Protein AF-A0A434DAR3-F1 (afdb_monomer)

Secondary structure (DSSP, 8-state):
-------------------------------HHHHHHSHHHHHHHHHHHHH-SS-TTTT--TT-

Radius of gyration: 29.56 Å; Cα contacts (8 Å, |Δi|>4): 11; chains: 1; bounding box: 23×30×95 Å

Sequence (64 aa):
MGIAGKGNRTSKTKTEMTNNEIPPVGPAVNNDDEALASPFVKCLLRLIRTQDSFGLWEGHSDAE

Foldseek 3Di:
DDDDDDDDDDDPPPVPPPDPPPPPPPPPPPVVVVVCVDPVLVVVLVVVVVPCPPCPCVVPDSSD

Structure (mmCIF, N/CA/C/O backbone):
data_AF-A0A434DAR3-F1
#
_entry.id   AF-A0A434DAR3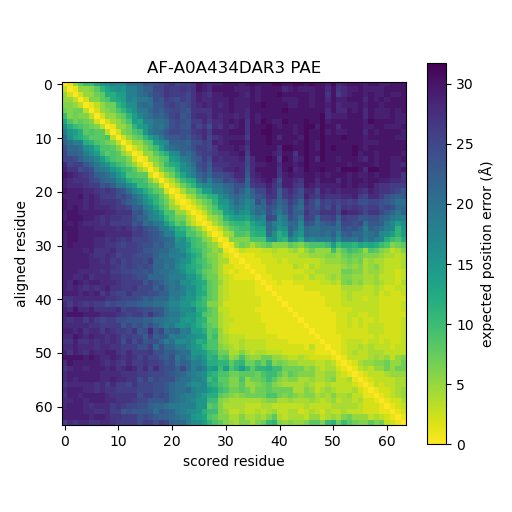-F1
#
loop_
_atom_site.group_PDB
_atom_site.id
_atom_site.type_symbol
_atom_site.label_atom_id
_atom_site.label_alt_id
_atom_site.label_comp_id
_atom_site.label_asym_id
_atom_site.label_entity_id
_atom_site.label_seq_id
_atom_site.pdbx_PDB_ins_code
_atom_site.Cartn_x
_atom_site.Cartn_y
_atom_site.Cartn_z
_atom_site.occupancy
_atom_site.B_iso_or_equiv
_atom_site.auth_seq_id
_atom_site.auth_comp_id
_atom_site.auth_asym_id
_atom_site.auth_atom_id
_atom_site.pdbx_PDB_model_num
ATOM 1 N N . MET A 1 1 ? 10.501 -19.949 88.279 1.00 44.69 1 MET A N 1
ATOM 2 C CA . MET A 1 1 ? 10.350 -21.268 87.636 1.00 44.69 1 MET A CA 1
ATOM 3 C C . MET A 1 1 ? 10.414 -21.052 86.131 1.00 44.69 1 MET A C 1
ATOM 5 O O . MET A 1 1 ? 9.459 -20.543 85.566 1.00 44.69 1 MET A O 1
ATOM 9 N N . GLY A 1 2 ? 11.572 -21.276 85.512 1.00 51.22 2 GLY A N 1
ATOM 10 C CA . GLY A 1 2 ? 11.726 -21.205 84.057 1.00 51.22 2 GLY A CA 1
ATOM 11 C C . GLY A 1 2 ? 11.758 -22.608 83.464 1.00 51.22 2 GLY A C 1
ATOM 12 O O . GLY A 1 2 ? 12.163 -23.527 84.163 1.00 51.22 2 GLY A O 1
ATOM 13 N N . ILE A 1 3 ? 11.389 -22.748 82.191 1.00 52.56 3 ILE A N 1
ATOM 14 C CA . ILE A 1 3 ? 12.064 -23.648 81.250 1.00 52.56 3 ILE A CA 1
ATOM 15 C C . ILE A 1 3 ? 11.882 -23.134 79.823 1.00 52.56 3 ILE A C 1
ATOM 17 O O . ILE A 1 3 ? 10.790 -22.786 79.384 1.00 52.56 3 ILE A O 1
ATOM 21 N N . ALA A 1 4 ? 13.015 -23.095 79.134 1.00 56.47 4 ALA A N 1
ATOM 22 C CA . ALA A 1 4 ? 13.176 -22.841 77.719 1.00 56.47 4 ALA A CA 1
ATOM 23 C C . ALA A 1 4 ? 12.771 -24.063 76.872 1.00 56.47 4 ALA A C 1
ATOM 25 O O . ALA A 1 4 ? 12.971 -25.204 77.287 1.00 56.47 4 ALA A O 1
ATOM 26 N N . GLY A 1 5 ? 12.328 -23.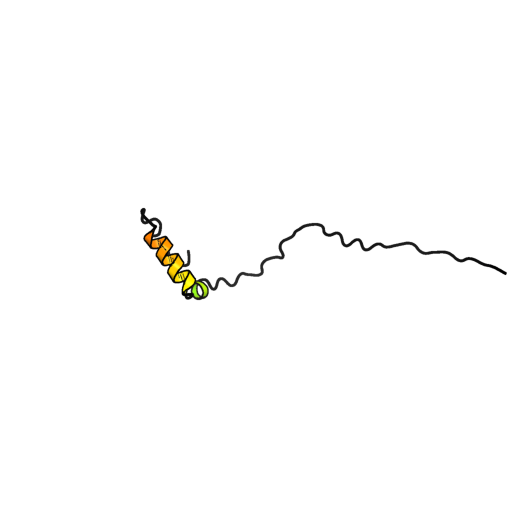826 75.635 1.00 54.41 5 GLY A N 1
ATOM 27 C CA . GLY A 1 5 ? 12.290 -24.835 74.571 1.00 54.41 5 GLY A CA 1
ATOM 28 C C . GLY A 1 5 ? 12.248 -24.141 73.204 1.00 54.41 5 GLY A C 1
ATOM 29 O O . GLY A 1 5 ? 11.314 -23.403 72.935 1.00 54.41 5 GLY A O 1
ATOM 30 N N . LYS A 1 6 ? 13.367 -24.067 72.471 1.00 54.88 6 LYS A N 1
ATOM 31 C CA . LYS A 1 6 ? 13.921 -25.025 71.482 1.00 54.88 6 LYS A CA 1
ATOM 32 C C . LYS A 1 6 ? 13.334 -24.778 70.082 1.00 54.88 6 LYS A C 1
ATOM 34 O O . LYS A 1 6 ? 12.168 -25.044 69.835 1.00 54.88 6 LYS A O 1
ATOM 39 N N . GLY A 1 7 ? 14.164 -24.208 69.204 1.00 56.75 7 GLY A N 1
ATOM 40 C CA . GLY A 1 7 ? 13.760 -23.701 67.893 1.00 56.75 7 GLY A CA 1
ATOM 41 C C . GLY A 1 7 ? 13.648 -24.734 66.775 1.00 56.75 7 GLY A C 1
ATOM 42 O O . GLY A 1 7 ? 13.975 -25.906 66.939 1.00 56.75 7 GLY A O 1
ATOM 43 N N . ASN A 1 8 ? 13.265 -24.241 65.600 1.00 54.34 8 ASN A N 1
ATOM 44 C CA . ASN A 1 8 ? 13.294 -24.958 64.332 1.00 54.34 8 ASN A CA 1
ATOM 45 C C . ASN A 1 8 ? 13.507 -23.990 63.150 1.00 54.34 8 ASN A C 1
ATOM 47 O O . ASN A 1 8 ? 12.605 -23.344 62.637 1.00 54.34 8 ASN A O 1
ATOM 51 N N . ARG A 1 9 ? 14.783 -23.879 62.776 1.00 5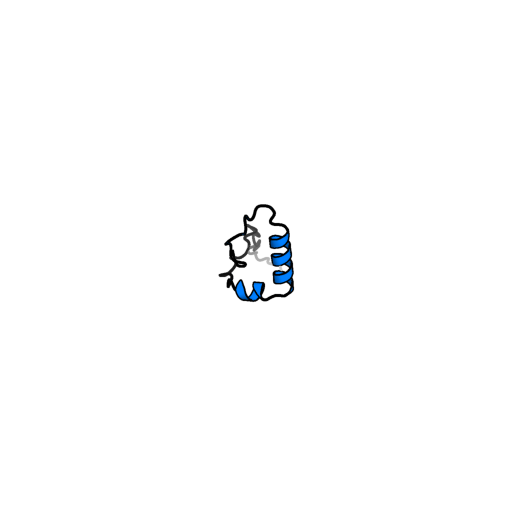4.16 9 ARG A N 1
ATOM 52 C CA . ARG A 1 9 ? 15.348 -24.063 61.428 1.00 54.16 9 ARG A CA 1
ATOM 53 C C . ARG A 1 9 ? 14.392 -23.960 60.207 1.00 54.16 9 ARG A C 1
ATOM 55 O O . ARG A 1 9 ? 13.573 -24.846 60.007 1.00 54.16 9 ARG A O 1
ATOM 62 N N . THR A 1 10 ? 14.715 -22.981 59.340 1.00 48.06 10 THR A N 1
ATOM 63 C CA . THR A 1 10 ? 14.596 -22.918 57.852 1.00 48.06 10 THR A CA 1
ATOM 64 C C . THR A 1 10 ? 13.183 -22.937 57.244 1.00 48.06 10 THR A C 1
ATOM 66 O O . THR A 1 10 ? 12.325 -23.681 57.676 1.00 48.06 10 THR A O 1
ATOM 69 N N . SER A 1 11 ? 12.857 -22.148 56.222 1.00 53.56 11 SER A N 1
ATOM 70 C CA . SER A 1 11 ? 13.667 -21.866 55.035 1.00 53.56 11 SER A CA 1
ATOM 71 C C . SER A 1 11 ? 13.362 -20.478 54.487 1.00 53.56 11 SER A C 1
ATOM 73 O O . SER A 1 11 ? 12.206 -20.100 54.327 1.00 53.56 11 SER A O 1
ATOM 75 N N . LYS A 1 12 ? 14.411 -19.728 54.141 1.00 57.72 12 LYS A N 1
ATOM 76 C CA . LYS A 1 12 ? 14.271 -18.598 53.227 1.00 57.72 12 LYS A CA 1
ATOM 77 C C . LYS A 1 12 ? 13.861 -19.178 51.875 1.00 57.72 12 LYS A C 1
ATOM 79 O O . LYS A 1 12 ? 14.690 -19.816 51.232 1.00 57.72 12 LYS A O 1
ATOM 84 N N . THR A 1 13 ? 12.634 -18.957 51.420 1.00 55.97 13 THR A N 1
ATOM 85 C CA . THR A 1 13 ? 12.344 -19.020 49.986 1.00 55.97 13 THR A CA 1
ATOM 86 C C . THR A 1 13 ? 12.927 -17.755 49.372 1.00 55.97 13 THR A C 1
ATOM 88 O O . THR A 1 13 ? 12.266 -16.742 49.172 1.00 55.97 13 THR A O 1
ATOM 91 N N . LYS A 1 14 ? 14.242 -17.787 49.141 1.00 55.59 14 LYS A N 1
ATOM 92 C CA . LYS A 1 14 ? 14.858 -16.912 48.155 1.00 55.59 14 LYS A CA 1
ATOM 93 C C . LYS A 1 14 ? 14.275 -17.382 46.828 1.00 55.59 14 LYS A C 1
ATOM 95 O O . LYS A 1 14 ? 14.739 -18.384 46.297 1.00 55.59 14 LYS A O 1
ATOM 100 N N . THR A 1 15 ? 13.221 -16.718 46.357 1.00 61.34 15 THR A N 1
ATOM 101 C CA . THR A 1 15 ? 12.846 -16.793 44.948 1.00 61.34 15 THR A CA 1
ATOM 102 C C . THR A 1 15 ? 14.066 -16.314 44.191 1.00 61.34 15 THR A C 1
ATOM 104 O O . THR A 1 15 ? 14.433 -15.138 44.197 1.00 61.34 15 THR A O 1
ATOM 107 N N . GLU A 1 16 ? 14.785 -17.294 43.680 1.00 56.78 16 GLU A N 1
ATOM 108 C CA . GLU A 1 16 ? 15.876 -17.122 42.766 1.00 56.78 16 GLU A CA 1
ATOM 109 C C . GLU A 1 16 ? 15.265 -16.529 41.493 1.00 56.78 16 GLU A C 1
ATOM 111 O O . GLU A 1 16 ? 14.587 -17.217 40.741 1.00 56.78 16 GLU A O 1
ATOM 116 N N . MET A 1 17 ? 15.424 -15.217 41.297 1.00 55.84 17 MET A N 1
ATOM 117 C CA . MET A 1 17 ? 15.240 -14.59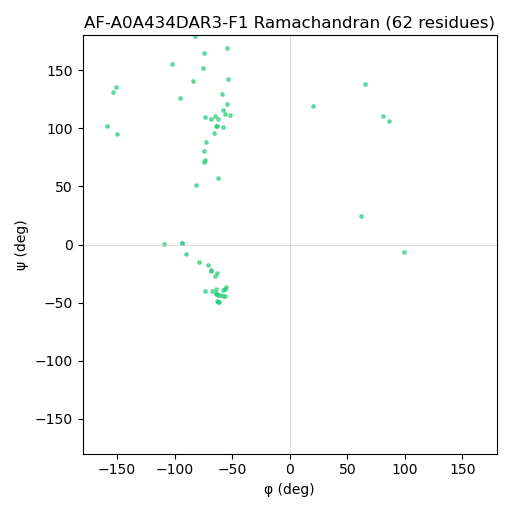7 39.985 1.00 55.84 17 MET A CA 1
ATOM 118 C C . MET A 1 17 ? 16.460 -14.970 39.144 1.00 55.84 17 MET A C 1
ATOM 120 O O . MET A 1 17 ? 17.361 -14.156 38.949 1.00 55.84 17 MET A O 1
ATOM 124 N N . THR A 1 18 ? 16.553 -16.238 38.747 1.00 64.38 18 THR A N 1
ATOM 125 C CA . THR A 1 18 ? 17.484 -16.656 37.708 1.00 64.38 18 THR A CA 1
ATOM 126 C C . THR A 1 18 ? 16.751 -16.688 36.384 1.00 64.38 18 THR A C 1
ATOM 128 O O . THR A 1 18 ? 15.738 -17.357 36.209 1.00 64.38 18 THR A O 1
ATOM 131 N N . ASN A 1 19 ? 17.364 -15.956 35.461 1.00 62.62 19 ASN A N 1
ATOM 132 C CA . ASN A 1 19 ? 17.139 -15.929 34.029 1.00 62.62 19 ASN A CA 1
ATOM 133 C C . ASN A 1 19 ? 15.950 -15.075 33.600 1.00 62.62 19 ASN A C 1
ATOM 135 O O . ASN A 1 19 ? 14.784 -15.398 33.798 1.00 62.62 19 ASN A O 1
ATOM 139 N N . ASN A 1 20 ? 16.315 -13.968 32.956 1.00 64.88 20 ASN A N 1
ATOM 140 C CA . ASN A 1 20 ? 15.480 -13.103 32.140 1.00 64.88 20 ASN A CA 1
ATOM 141 C C . ASN A 1 20 ? 14.933 -13.883 30.926 1.00 64.88 20 ASN A C 1
ATOM 143 O O . ASN A 1 20 ? 15.209 -13.527 29.782 1.00 64.88 20 ASN A O 1
ATOM 147 N N . GLU A 1 21 ? 14.226 -14.987 31.156 1.00 66.06 21 GLU A N 1
ATOM 148 C CA . GLU A 1 21 ? 13.561 -15.727 30.098 1.00 66.06 21 GLU A CA 1
ATOM 149 C C . GLU A 1 21 ? 12.342 -14.908 29.679 1.00 66.06 21 GLU A C 1
ATOM 151 O O . GLU A 1 21 ? 11.389 -14.718 30.437 1.00 66.06 21 GLU A O 1
ATOM 156 N N . ILE A 1 22 ? 12.424 -14.339 28.478 1.00 70.44 22 ILE A N 1
ATOM 157 C CA . ILE A 1 22 ? 11.275 -13.764 27.787 1.00 70.44 22 ILE A CA 1
ATOM 158 C C . ILE A 1 22 ? 10.233 -14.889 27.737 1.00 70.44 22 ILE A C 1
ATOM 160 O O . ILE A 1 22 ? 10.565 -15.959 27.221 1.00 70.44 22 ILE A O 1
ATOM 164 N N . PRO A 1 23 ? 9.022 -14.702 28.299 1.00 69.62 23 PRO A N 1
ATOM 165 C CA . PRO A 1 23 ? 8.010 -15.749 28.298 1.00 69.62 23 PRO A CA 1
ATOM 166 C C . PRO A 1 23 ? 7.806 -16.230 26.859 1.00 69.62 23 PRO A C 1
ATOM 168 O O . PRO A 1 23 ? 7.864 -15.396 25.949 1.00 69.62 23 PRO A O 1
ATOM 171 N N . PRO A 1 24 ? 7.592 -17.540 26.633 1.00 65.44 24 PRO A N 1
ATOM 172 C CA . PRO A 1 24 ? 7.438 -1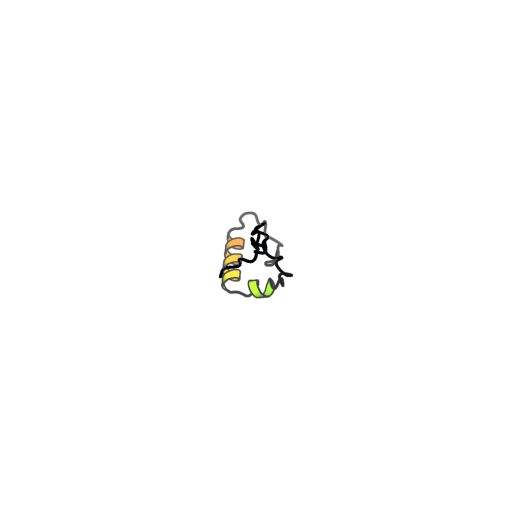8.069 25.291 1.00 65.44 24 PRO A CA 1
ATOM 173 C C . PRO A 1 24 ? 6.297 -17.302 24.639 1.00 65.44 24 PRO A C 1
ATOM 175 O O . PRO A 1 24 ? 5.152 -17.368 25.096 1.00 65.44 24 PRO A O 1
ATOM 178 N N . VAL A 1 25 ? 6.633 -16.502 23.623 1.00 66.75 25 VAL A N 1
ATOM 179 C CA . VAL A 1 25 ? 5.630 -15.821 22.819 1.00 66.75 25 VAL A CA 1
ATOM 180 C C . VAL A 1 25 ? 4.769 -16.957 22.270 1.00 66.75 25 VAL A C 1
ATOM 182 O O . VAL A 1 25 ? 5.280 -17.877 21.627 1.00 66.75 25 VAL A O 1
ATOM 185 N N . GLY A 1 26 ? 3.490 -16.992 22.656 1.00 67.00 26 GLY A N 1
ATOM 186 C CA . GLY A 1 26 ? 2.546 -17.964 22.105 1.00 67.00 26 GLY A CA 1
ATOM 187 C C . GLY A 1 26 ? 2.544 -17.865 20.576 1.00 67.00 26 GLY A C 1
ATOM 188 O O . GLY A 1 26 ? 3.117 -16.910 20.047 1.00 67.00 26 GLY A O 1
ATOM 189 N N . PRO A 1 27 ? 1.922 -18.809 19.845 1.00 59.88 27 PRO A N 1
ATOM 190 C CA . PRO A 1 27 ? 1.856 -18.706 18.393 1.00 59.88 27 PRO A CA 1
ATOM 191 C C . PRO A 1 27 ? 1.318 -17.317 18.050 1.00 59.88 27 PRO A C 1
ATOM 193 O O . PRO A 1 27 ? 0.180 -16.988 18.391 1.00 59.88 27 PRO A O 1
ATOM 196 N N . ALA A 1 28 ? 2.181 -16.474 17.480 1.00 62.38 28 ALA A N 1
ATOM 197 C CA . ALA A 1 28 ? 1.770 -15.184 16.980 1.00 62.38 28 ALA A CA 1
ATOM 198 C C . ALA A 1 28 ? 0.773 -15.524 15.884 1.00 62.38 28 ALA A C 1
ATOM 200 O O . ALA A 1 28 ? 1.148 -16.115 14.873 1.00 62.38 28 ALA A O 1
ATOM 201 N N . VAL A 1 29 ? -0.509 -15.269 16.142 1.00 60.84 29 VAL A N 1
ATOM 202 C CA . VAL A 1 29 ? -1.511 -15.348 15.091 1.00 60.84 29 VAL A CA 1
ATOM 203 C C . VAL A 1 29 ? -1.094 -14.264 14.109 1.00 60.84 29 VAL A C 1
ATOM 205 O O . VAL A 1 29 ? -1.219 -13.073 14.391 1.00 60.84 29 VAL A O 1
ATOM 208 N N . ASN A 1 30 ? -0.467 -14.697 13.025 1.00 67.19 30 ASN A N 1
ATOM 209 C CA . ASN A 1 30 ? 0.042 -13.874 11.949 1.00 67.19 30 ASN A CA 1
ATOM 210 C C . ASN A 1 30 ? -1.150 -13.377 11.132 1.00 67.19 30 ASN A C 1
ATOM 212 O O . ASN A 1 30 ? -1.427 -13.839 10.032 1.00 67.19 30 ASN A O 1
ATOM 216 N N . ASN A 1 31 ? -1.899 -12.443 11.719 1.00 79.75 31 ASN A N 1
ATOM 217 C CA . ASN A 1 31 ? -2.942 -11.688 11.034 1.00 79.75 31 ASN A CA 1
ATOM 218 C C . ASN A 1 31 ? -2.295 -10.541 10.252 1.00 79.75 31 ASN A C 1
ATOM 220 O O . ASN A 1 31 ? -2.673 -9.378 10.416 1.00 79.75 31 ASN A O 1
ATOM 224 N N . ASP A 1 32 ? -1.286 -10.858 9.441 1.00 83.12 32 ASP A N 1
ATOM 225 C CA . ASP A 1 32 ? -0.563 -9.856 8.664 1.00 83.12 32 ASP A CA 1
ATOM 226 C C . ASP A 1 32 ? -1.551 -9.110 7.765 1.00 83.12 32 ASP A C 1
ATOM 228 O O . ASP A 1 32 ? -1.544 -7.889 7.751 1.00 83.12 32 ASP A O 1
ATOM 232 N N . ASP A 1 33 ? -2.535 -9.795 7.178 1.00 85.12 33 ASP A N 1
ATOM 233 C CA . ASP A 1 33 ? -3.619 -9.169 6.409 1.00 85.12 33 ASP A CA 1
ATOM 234 C C . ASP A 1 33 ? -4.419 -8.110 7.197 1.00 85.12 33 ASP A C 1
ATOM 236 O O . ASP A 1 33 ? -4.797 -7.065 6.657 1.00 85.12 33 ASP A O 1
ATOM 240 N N . GLU A 1 34 ? -4.669 -8.343 8.489 1.00 88.56 34 GLU A N 1
ATOM 241 C CA . GLU A 1 34 ? -5.390 -7.399 9.350 1.00 88.56 34 GLU A CA 1
ATOM 242 C C . GLU A 1 34 ? -4.512 -6.193 9.703 1.00 88.56 34 GLU A C 1
ATOM 244 O O . GLU A 1 34 ? -4.967 -5.044 9.667 1.00 88.56 34 GLU A O 1
ATOM 249 N N . ALA A 1 35 ? -3.226 -6.430 9.968 1.00 87.75 35 ALA A N 1
ATOM 250 C CA . ALA A 1 35 ? -2.252 -5.366 10.169 1.00 87.75 35 ALA A CA 1
ATOM 251 C C . ALA A 1 35 ? -2.066 -4.537 8.888 1.00 87.75 35 ALA A C 1
ATOM 253 O O . ALA A 1 35 ? -2.061 -3.308 8.946 1.00 87.75 35 ALA A O 1
ATOM 254 N N . LEU A 1 36 ? -2.004 -5.183 7.725 1.00 90.25 36 LEU A N 1
ATOM 255 C CA . LEU A 1 36 ? -1.908 -4.567 6.402 1.00 90.25 36 LEU A CA 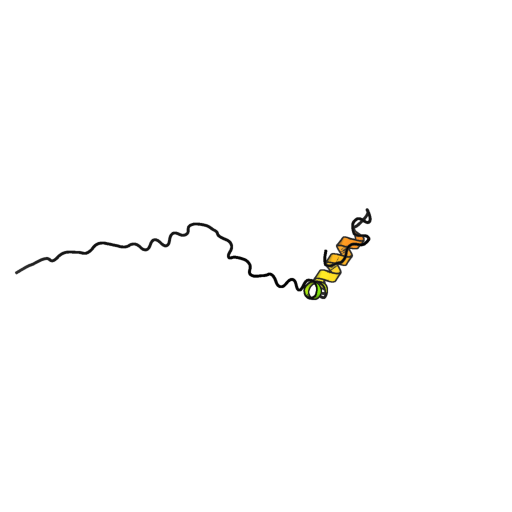1
ATOM 256 C C . LEU A 1 36 ? -3.156 -3.761 6.036 1.00 90.25 36 LEU A C 1
ATOM 258 O O . LEU A 1 36 ? -3.070 -2.782 5.293 1.00 90.25 36 LEU A O 1
ATOM 262 N N . ALA A 1 37 ? -4.324 -4.105 6.580 1.00 90.19 37 ALA A N 1
ATOM 263 C CA . ALA A 1 37 ? -5.528 -3.300 6.417 1.00 90.19 37 ALA A CA 1
ATOM 264 C C . ALA A 1 37 ? -5.436 -1.944 7.144 1.00 90.19 37 ALA A C 1
ATOM 266 O O . ALA A 1 37 ? -6.117 -0.994 6.730 1.00 90.19 37 ALA A O 1
ATOM 267 N N . SER A 1 38 ? -4.579 -1.834 8.170 1.00 94.50 38 SER A N 1
ATOM 268 C CA . SER A 1 38 ? -4.384 -0.620 8.964 1.00 94.50 38 SER A CA 1
ATOM 269 C C . SER A 1 38 ? -3.936 0.563 8.094 1.00 94.50 38 SER A C 1
ATOM 271 O O . SER A 1 38 ? -2.943 0.457 7.365 1.00 94.50 38 SER A O 1
ATOM 273 N N . PRO A 1 39 ? -4.590 1.738 8.197 1.00 96.06 39 PRO A N 1
ATOM 274 C CA . PRO A 1 39 ? -4.196 2.934 7.451 1.00 96.06 39 PRO A CA 1
ATOM 275 C C . PRO A 1 39 ? -2.734 3.331 7.671 1.00 96.06 39 PRO A C 1
ATOM 277 O O . PRO A 1 39 ? -2.065 3.776 6.741 1.00 96.06 39 PRO A O 1
ATOM 280 N N . PHE A 1 40 ? -2.228 3.147 8.893 1.00 95.94 40 PHE A N 1
ATOM 281 C CA . PHE A 1 40 ? -0.835 3.429 9.224 1.00 95.94 40 PHE A CA 1
ATOM 282 C C . PHE A 1 40 ? 0.121 2.532 8.429 1.00 95.94 40 PHE A C 1
ATOM 284 O O . PHE A 1 40 ? 1.055 3.027 7.799 1.00 95.94 40 PHE A O 1
ATOM 291 N N . VAL A 1 41 ? -0.152 1.226 8.409 1.00 94.94 41 VAL A N 1
ATOM 292 C CA . VAL A 1 41 ? 0.688 0.230 7.732 1.00 94.94 41 VAL A CA 1
ATOM 293 C C . VAL A 1 41 ? 0.649 0.425 6.218 1.00 94.94 41 VAL A C 1
ATOM 295 O O . VAL A 1 41 ? 1.696 0.420 5.578 1.00 94.94 41 VAL A O 1
ATOM 298 N N . LYS A 1 42 ? -0.519 0.741 5.647 1.00 93.31 42 LYS A N 1
ATOM 299 C CA . LYS A 1 42 ? -0.642 1.105 4.224 1.00 93.31 42 LYS A CA 1
ATOM 300 C C . LYS A 1 42 ? 0.212 2.310 3.846 1.00 93.31 42 LYS A C 1
ATOM 302 O O . LYS A 1 42 ? 0.881 2.302 2.813 1.00 93.31 42 LYS A O 1
ATOM 307 N N . CYS A 1 43 ? 0.198 3.356 4.672 1.00 96.31 43 CYS A N 1
ATOM 308 C CA . CYS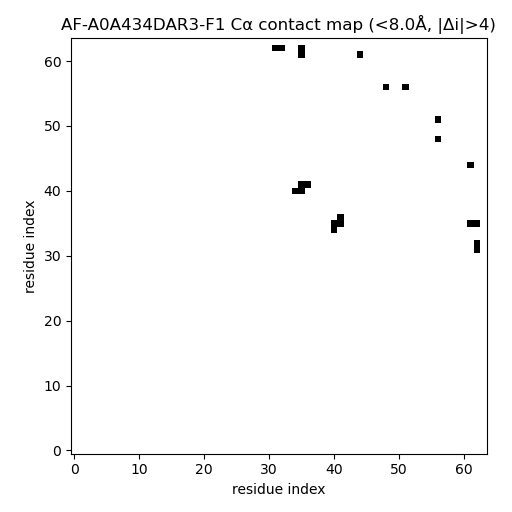 A 1 43 ? 1.036 4.532 4.447 1.00 96.31 43 CYS A CA 1
ATOM 309 C C . CYS A 1 43 ? 2.526 4.183 4.532 1.00 96.31 43 CYS A C 1
ATOM 311 O O . CYS A 1 43 ? 3.300 4.628 3.687 1.00 96.31 43 CYS A O 1
ATOM 313 N N . LEU A 1 44 ? 2.921 3.366 5.510 1.00 95.12 44 LEU A N 1
ATOM 314 C CA . LEU A 1 44 ? 4.300 2.915 5.673 1.00 95.12 44 LEU A CA 1
ATOM 315 C C . LEU A 1 44 ? 4.783 2.093 4.469 1.00 95.12 44 LEU A C 1
ATOM 317 O O . LEU A 1 44 ? 5.825 2.409 3.901 1.00 95.12 44 LEU A O 1
ATOM 321 N N . LEU A 1 45 ? 4.010 1.102 4.027 1.00 93.25 45 LEU A N 1
ATOM 322 C CA . LEU A 1 45 ? 4.346 0.290 2.855 1.00 93.25 45 LEU A CA 1
ATOM 323 C C . LEU A 1 45 ? 4.467 1.132 1.593 1.00 93.25 45 LEU A C 1
ATOM 325 O O . LEU A 1 45 ? 5.436 0.991 0.849 1.00 93.25 45 LEU A O 1
ATOM 329 N N . ARG A 1 46 ? 3.543 2.078 1.381 1.00 93.44 46 ARG A N 1
ATOM 330 C CA . ARG A 1 46 ? 3.648 3.020 0.265 1.00 93.44 46 ARG A CA 1
ATOM 331 C C . ARG A 1 46 ? 4.968 3.788 0.309 1.00 93.44 46 ARG A C 1
ATOM 333 O O . ARG A 1 46 ? 5.599 3.911 -0.733 1.00 93.44 46 ARG A O 1
ATOM 340 N N . LEU A 1 47 ? 5.383 4.280 1.481 1.00 94.62 47 LEU A N 1
ATOM 341 C CA . LEU A 1 47 ? 6.650 5.002 1.643 1.00 94.62 47 LEU A CA 1
ATOM 342 C C . LEU A 1 47 ? 7.859 4.125 1.315 1.00 94.62 47 LEU A C 1
ATOM 344 O O . LEU A 1 47 ? 8.769 4.599 0.634 1.00 94.62 47 LEU A O 1
ATOM 348 N N . ILE A 1 48 ? 7.862 2.877 1.783 1.00 92.44 48 ILE A N 1
ATOM 349 C CA . ILE A 1 48 ? 8.924 1.902 1.508 1.00 92.44 48 ILE A CA 1
ATOM 350 C C . ILE A 1 48 ? 9.011 1.650 -0.001 1.00 92.44 48 ILE A C 1
ATOM 352 O O . ILE A 1 48 ? 10.078 1.818 -0.585 1.00 92.44 48 ILE A O 1
ATOM 356 N N . ARG A 1 49 ? 7.876 1.377 -0.660 1.00 90.06 49 ARG A N 1
ATOM 357 C CA . ARG A 1 49 ? 7.813 1.128 -2.110 1.00 90.06 49 ARG A CA 1
ATOM 358 C C . ARG A 1 49 ? 8.215 2.335 -2.947 1.00 90.06 49 ARG A C 1
ATOM 360 O O . ARG A 1 49 ? 8.905 2.175 -3.941 1.00 90.06 49 ARG A O 1
ATOM 367 N N . THR A 1 50 ? 7.847 3.555 -2.552 1.00 92.25 50 THR A N 1
ATOM 368 C CA . THR A 1 50 ? 8.316 4.761 -3.262 1.00 92.25 50 THR A CA 1
ATOM 369 C C . THR A 1 50 ? 9.808 5.031 -3.096 1.00 92.25 50 THR A C 1
ATOM 371 O O . THR A 1 50 ? 10.375 5.757 -3.907 1.00 92.25 50 THR A O 1
ATOM 374 N N . GLN A 1 51 ? 10.437 4.500 -2.046 1.00 92.25 51 GLN A N 1
ATOM 375 C CA . GLN A 1 51 ? 11.877 4.636 -1.818 1.00 92.25 51 GLN A CA 1
ATOM 376 C C . GLN A 1 51 ? 12.684 3.501 -2.455 1.00 92.25 51 GLN A C 1
ATOM 378 O O . GLN A 1 51 ? 13.913 3.586 -2.503 1.00 92.25 51 GLN A O 1
ATOM 383 N N . ASP A 1 52 ? 12.019 2.468 -2.975 1.00 90.62 52 ASP A N 1
ATOM 384 C CA . ASP A 1 52 ? 12.678 1.359 -3.647 1.00 90.62 52 ASP A CA 1
ATOM 385 C C . ASP A 1 52 ? 13.214 1.788 -5.020 1.00 90.62 52 ASP A C 1
ATOM 387 O O . ASP A 1 52 ? 12.552 1.710 -6.051 1.00 90.62 52 ASP A O 1
ATOM 391 N N . SER A 1 53 ? 14.447 2.289 -5.014 1.00 84.00 53 SER A N 1
ATOM 392 C CA . SER A 1 53 ? 15.127 2.809 -6.207 1.00 84.00 53 SER A CA 1
ATOM 393 C C . SER A 1 53 ? 15.692 1.704 -7.104 1.00 84.00 53 SER A C 1
ATOM 395 O O . SER A 1 53 ? 16.057 1.973 -8.246 1.00 84.00 53 SER A O 1
ATOM 397 N N . PHE A 1 54 ? 15.795 0.479 -6.584 1.00 84.06 54 PHE A N 1
ATOM 398 C CA . PHE A 1 54 ? 16.412 -0.663 -7.262 1.00 84.06 54 PHE A CA 1
ATOM 399 C C . PHE A 1 54 ? 15.390 -1.717 -7.700 1.00 84.06 54 PHE A C 1
ATOM 401 O O . PHE A 1 54 ? 15.792 -2.723 -8.280 1.00 84.06 54 PHE A O 1
ATOM 408 N N . GLY A 1 55 ? 14.097 -1.493 -7.434 1.00 85.81 55 GLY A N 1
ATOM 409 C CA . GLY A 1 55 ? 13.038 -2.459 -7.729 1.00 85.81 55 GLY A CA 1
ATOM 410 C C . GLY A 1 55 ? 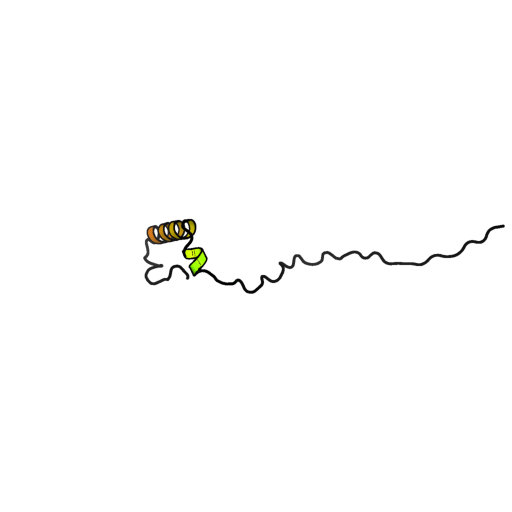13.207 -3.768 -6.957 1.00 85.81 55 GLY A C 1
ATOM 411 O O . GLY A 1 55 ? 12.749 -4.809 -7.413 1.00 85.81 55 GLY A O 1
ATOM 412 N N . LEU A 1 56 ? 13.890 -3.745 -5.807 1.00 86.62 56 LEU A N 1
ATOM 413 C CA . LEU A 1 56 ? 14.123 -4.944 -5.001 1.00 86.62 56 LEU A CA 1
ATOM 414 C C . LEU A 1 56 ? 12.808 -5.544 -4.490 1.00 86.62 56 LEU A C 1
ATOM 416 O O . LEU A 1 56 ? 12.747 -6.733 -4.219 1.00 86.62 56 LEU A O 1
ATOM 420 N N . TRP A 1 57 ? 11.765 -4.727 -4.370 1.00 84.69 57 TRP A N 1
ATOM 421 C CA . TRP A 1 57 ? 10.430 -5.124 -3.944 1.00 84.69 57 TRP A CA 1
ATOM 422 C C . TRP A 1 57 ? 9.506 -5.455 -5.120 1.00 84.69 57 TRP A C 1
ATOM 424 O O . TRP A 1 57 ? 8.332 -5.769 -4.913 1.00 84.69 57 TRP A O 1
ATOM 434 N N . GLU A 1 58 ? 9.995 -5.382 -6.360 1.00 84.56 58 GLU A N 1
ATOM 435 C CA . GLU A 1 58 ? 9.206 -5.710 -7.540 1.00 84.56 58 GLU A CA 1
ATOM 436 C C . GLU A 1 58 ? 8.913 -7.219 -7.566 1.00 84.56 58 GLU A C 1
ATOM 438 O O . GLU A 1 58 ? 9.794 -8.048 -7.773 1.00 84.56 58 GLU A O 1
ATOM 443 N N . GLY A 1 59 ? 7.652 -7.578 -7.305 1.00 85.12 59 GLY A N 1
ATOM 444 C CA . GLY A 1 59 ? 7.200 -8.969 -7.195 1.00 85.12 59 GLY A CA 1
ATOM 445 C C . GLY A 1 59 ? 7.071 -9.500 -5.764 1.00 85.12 59 GLY A C 1
ATOM 446 O O . GLY A 1 59 ? 6.523 -10.587 -5.594 1.00 85.12 59 GLY A O 1
ATOM 447 N N . HIS A 1 60 ? 7.489 -8.735 -4.750 1.00 88.19 60 HIS A N 1
ATOM 448 C CA . HIS A 1 60 ? 7.267 -9.082 -3.345 1.00 88.19 60 HIS A CA 1
ATOM 449 C C . HIS A 1 60 ? 5.881 -8.637 -2.879 1.00 88.19 60 HIS A C 1
ATOM 451 O O . HIS A 1 60 ? 5.388 -7.562 -3.242 1.00 88.19 60 HIS A 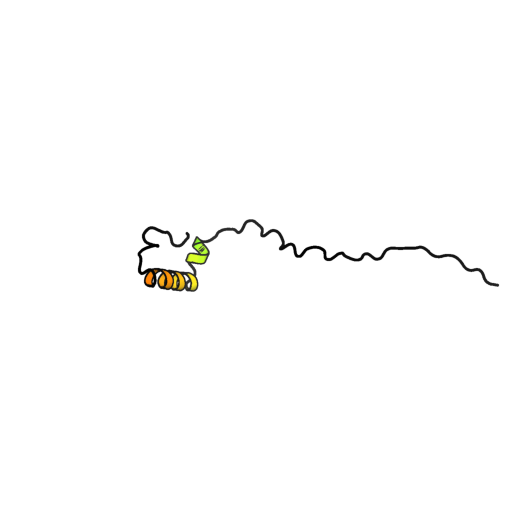O 1
ATOM 457 N N . SER A 1 61 ? 5.241 -9.478 -2.067 1.00 87.69 61 SER A N 1
ATOM 458 C CA . SER A 1 61 ? 3.952 -9.135 -1.469 1.00 87.69 61 SER A CA 1
ATOM 459 C C . SER A 1 61 ? 4.121 -8.115 -0.336 1.00 87.69 61 SER A C 1
ATOM 461 O O . SER A 1 61 ? 5.216 -7.885 0.163 1.00 87.69 61 SER A O 1
ATOM 463 N N . ASP A 1 62 ? 3.031 -7.477 0.082 1.00 85.38 62 ASP A N 1
ATOM 464 C CA . ASP A 1 62 ? 3.047 -6.579 1.247 1.00 85.38 62 ASP A CA 1
ATOM 465 C C . ASP A 1 62 ? 3.203 -7.337 2.578 1.00 85.38 62 ASP A C 1
ATOM 467 O O . ASP A 1 62 ? 3.550 -6.724 3.585 1.00 85.38 62 ASP A O 1
ATOM 471 N N . ALA A 1 63 ? 2.943 -8.648 2.575 1.00 85.75 63 ALA A N 1
ATOM 472 C CA . ALA A 1 63 ? 3.016 -9.535 3.735 1.00 85.75 63 ALA A CA 1
ATOM 473 C C . ALA A 1 63 ? 4.377 -10.246 3.882 1.00 85.75 63 ALA A C 1
ATOM 475 O O . ALA A 1 63 ? 4.534 -11.072 4.777 1.00 85.75 63 ALA A O 1
ATOM 476 N N . GLU A 1 64 ? 5.329 -9.965 2.990 1.00 77.62 64 GLU A N 1
ATOM 477 C CA . GLU A 1 64 ? 6.659 -10.589 2.918 1.00 77.62 64 GLU A CA 1
ATOM 478 C C . GLU A 1 64 ? 7.755 -9.588 3.298 1.00 77.62 64 GLU A C 1
ATOM 480 O O . GLU A 1 64 ? 8.667 -9.987 4.058 1.00 77.62 64 GLU A O 1
#

pLDDT: mean 75.02, std 16.0, range [44.69, 96.31]

Mean predicted aligned error: 16.81 Å

Solvent-accessible surface area (backbone atoms only — not comparable to full-atom values): 4612 Å² total; per-residue (Å²): 142,87,84,88,82,86,89,80,83,86,77,85,82,70,78,74,88,72,74,94,67,75,72,81,76,64,88,74,78,80,51,50,72,63,52,53,66,34,70,67,45,44,53,51,50,50,53,53,60,75,63,48,86,78,52,82,60,69,89,59,61,98,87,112